Protein AF-A0A7W1M6X6-F1 (afdb_monomer_lite)

Foldseek 3Di:
DPPPFWKKWKWKAQQVVQAIDIDIDRDPVVNVVVQVVVCVVCPPDPRIDIDMDIDPDVVVCCVVVVSNVDSDDDDPPPVVVVVVVPD

Radius of gyration: 13.81 Å; chains: 1; bounding box: 33×28×33 Å

Structure (mmCIF, N/CA/C/O backbone):
data_AF-A0A7W1M6X6-F1
#
_entry.id   AF-A0A7W1M6X6-F1
#
loop_
_atom_site.group_PDB
_atom_site.id
_atom_site.type_symbol
_atom_site.label_atom_id
_atom_site.label_alt_id
_atom_site.label_comp_id
_atom_site.label_asym_id
_atom_site.label_entity_id
_atom_site.label_seq_id
_atom_site.pdbx_PDB_ins_code
_atom_site.Cartn_x
_atom_site.Cartn_y
_atom_site.Cartn_z
_atom_site.occupancy
_atom_site.B_iso_or_equiv
_atom_site.auth_seq_id
_atom_site.auth_comp_id
_atom_site.auth_asym_id
_atom_site.auth_atom_id
_atom_site.pdbx_PDB_model_num
ATOM 1 N N . MET A 1 1 ? 7.474 10.447 -20.546 1.00 50.75 1 MET A N 1
ATOM 2 C CA . MET A 1 1 ? 7.638 9.916 -19.179 1.00 50.75 1 MET A CA 1
ATOM 3 C C . MET A 1 1 ? 8.795 8.948 -19.239 1.00 50.75 1 MET A C 1
ATOM 5 O O . MET A 1 1 ? 8.783 8.117 -20.138 1.00 50.75 1 MET A O 1
ATOM 9 N N . ASN A 1 2 ? 9.808 9.117 -18.391 1.00 46.50 2 ASN A N 1
ATOM 10 C CA . ASN A 1 2 ? 10.803 8.064 -18.227 1.00 46.50 2 ASN A CA 1
ATOM 11 C C . ASN A 1 2 ? 10.116 6.976 -17.394 1.00 46.50 2 ASN A C 1
ATOM 13 O O . ASN A 1 2 ? 9.601 7.290 -16.325 1.00 46.50 2 ASN A O 1
ATOM 17 N N . VAL A 1 3 ? 9.960 5.776 -17.951 1.00 54.12 3 VAL A N 1
ATOM 18 C CA . VAL A 1 3 ? 9.231 4.661 -17.310 1.00 54.12 3 VAL A CA 1
ATOM 19 C C . VAL A 1 3 ? 10.095 3.996 -16.221 1.00 54.12 3 VAL A C 1
ATOM 21 O O . VAL A 1 3 ? 9.592 3.234 -15.402 1.00 54.12 3 VAL A O 1
ATOM 24 N N . ASP A 1 4 ? 11.374 4.363 -16.166 1.00 56.81 4 ASP A N 1
ATOM 25 C CA . ASP A 1 4 ? 12.335 3.991 -15.133 1.00 56.81 4 ASP A CA 1
ATOM 26 C C . ASP A 1 4 ? 12.203 4.996 -13.964 1.00 56.81 4 ASP A C 1
ATOM 28 O O . ASP A 1 4 ? 12.544 6.166 -14.130 1.00 56.81 4 ASP A O 1
ATOM 32 N N . GLU A 1 5 ? 11.666 4.717 -12.776 1.00 74.31 5 GLU A N 1
ATOM 33 C CA . GLU A 1 5 ? 11.296 3.478 -12.089 1.00 74.31 5 GLU A CA 1
ATOM 34 C C . GLU A 1 5 ? 9.908 3.692 -11.454 1.00 74.31 5 GLU A C 1
ATOM 36 O O . GLU A 1 5 ? 9.783 4.374 -10.431 1.00 74.31 5 GLU A O 1
ATOM 41 N N . ILE A 1 6 ? 8.837 3.156 -12.043 1.00 86.25 6 ILE A N 1
ATOM 42 C CA . ILE A 1 6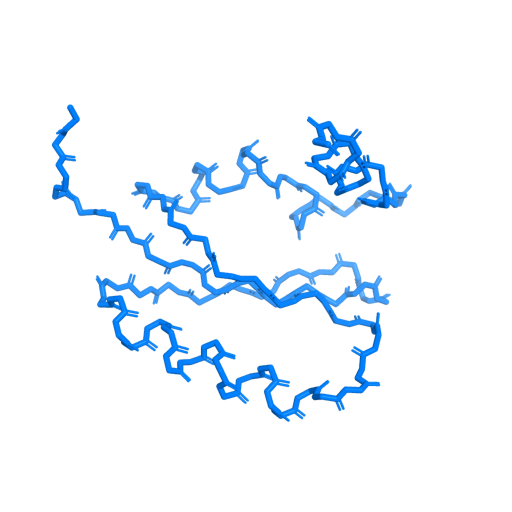 ? 7.565 3.084 -11.309 1.00 86.25 6 ILE A CA 1
ATOM 43 C C . ILE A 1 6 ? 7.791 2.186 -10.094 1.00 86.25 6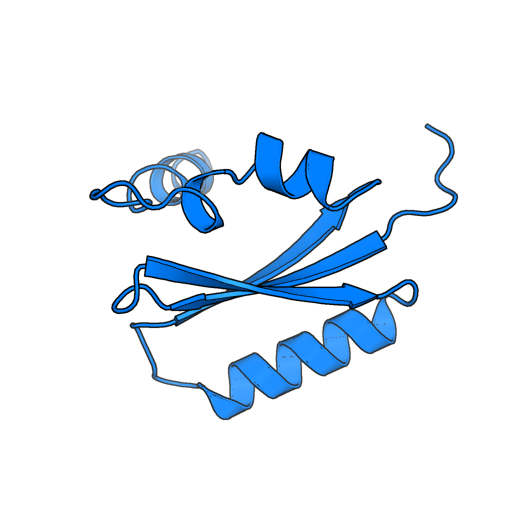 ILE A C 1
ATOM 45 O O . ILE A 1 6 ? 8.178 1.031 -10.238 1.00 86.25 6 ILE A O 1
ATOM 49 N N . ARG A 1 7 ? 7.526 2.719 -8.903 1.00 93.75 7 ARG A N 1
ATOM 50 C CA . ARG A 1 7 ? 7.535 1.960 -7.656 1.00 93.75 7 ARG A CA 1
ATOM 51 C C . ARG A 1 7 ? 6.123 1.540 -7.300 1.00 93.75 7 ARG A C 1
ATOM 53 O O . ARG A 1 7 ? 5.148 2.223 -7.626 1.00 93.75 7 ARG A O 1
ATOM 60 N N . HIS A 1 8 ? 6.020 0.424 -6.599 1.00 95.25 8 HIS A N 1
ATOM 61 C CA . HIS A 1 8 ? 4.755 -0.157 -6.188 1.00 95.25 8 HIS A CA 1
ATOM 62 C C . HIS A 1 8 ? 4.583 -0.023 -4.679 1.00 95.25 8 HIS A C 1
ATOM 64 O O . HIS A 1 8 ? 5.468 -0.369 -3.901 1.00 95.25 8 HIS A O 1
ATOM 70 N N . PHE A 1 9 ? 3.429 0.472 -4.257 1.00 96.12 9 PHE A N 1
ATOM 71 C CA . PHE A 1 9 ? 3.105 0.745 -2.866 1.00 96.12 9 PHE A CA 1
ATOM 72 C C . PHE A 1 9 ? 1.872 -0.064 -2.479 1.00 96.12 9 PHE A C 1
ATOM 74 O O . PHE A 1 9 ? 0.764 0.227 -2.926 1.00 96.12 9 PHE A O 1
ATOM 81 N N . LEU A 1 10 ? 2.063 -1.079 -1.639 1.00 97.06 10 LEU A N 1
ATOM 82 C CA . LEU A 1 10 ? 0.970 -1.792 -0.988 1.00 97.06 10 LEU A CA 1
ATOM 83 C C . LEU A 1 10 ? 0.533 -0.987 0.232 1.00 97.06 10 LEU A C 1
ATOM 85 O O . LEU A 1 10 ? 1.293 -0.861 1.198 1.00 97.06 10 LEU A O 1
ATOM 89 N N . VAL A 1 11 ? -0.680 -0.451 0.182 1.00 95.19 11 VAL A N 1
ATOM 90 C CA . VAL A 1 11 ? -1.307 0.297 1.270 1.00 95.19 11 VAL A CA 1
ATOM 91 C C . VAL A 1 11 ? -2.311 -0.614 1.964 1.00 95.19 11 VAL A C 1
ATOM 93 O O . VAL A 1 11 ? -3.167 -1.210 1.319 1.00 95.19 11 VAL A O 1
ATOM 96 N N . ILE A 1 12 ? -2.184 -0.723 3.284 1.00 95.31 12 ILE A N 1
ATOM 97 C CA . ILE A 1 12 ? -3.134 -1.410 4.158 1.00 95.31 12 ILE A CA 1
ATOM 98 C C . ILE A 1 12 ? -3.676 -0.352 5.109 1.00 95.31 12 ILE A C 1
ATOM 100 O O . ILE A 1 12 ? -2.961 0.084 6.017 1.00 95.31 12 ILE A O 1
ATOM 104 N N . TYR A 1 13 ? -4.903 0.088 4.874 1.00 93.38 13 TYR A N 1
ATOM 105 C CA . TYR A 1 13 ? -5.579 1.093 5.679 1.00 93.38 13 TYR A CA 1
ATOM 106 C C . TYR A 1 13 ? -6.566 0.429 6.634 1.00 93.38 13 TYR A 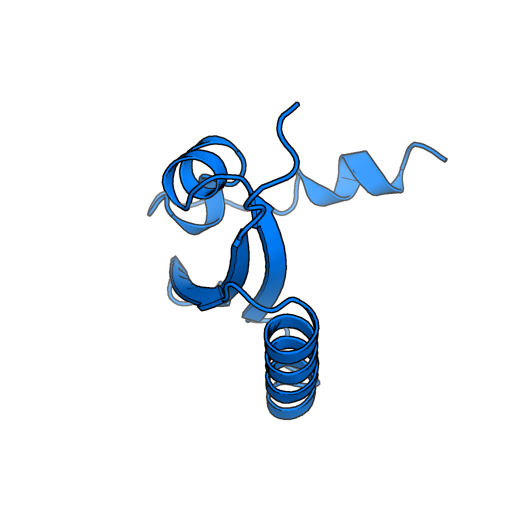C 1
ATOM 108 O O . TYR A 1 13 ? -7.461 -0.295 6.211 1.00 93.38 13 TYR A O 1
ATOM 116 N N . ASP A 1 14 ? -6.392 0.670 7.929 1.00 91.62 14 ASP A N 1
ATOM 117 C CA . ASP A 1 14 ? -7.325 0.228 8.959 1.00 91.62 14 ASP A CA 1
ATOM 118 C C . ASP A 1 14 ? -8.344 1.341 9.206 1.00 91.62 14 ASP A C 1
ATOM 120 O O . ASP A 1 14 ? -8.015 2.397 9.755 1.00 91.62 14 ASP A O 1
ATOM 124 N N . VAL A 1 15 ? -9.586 1.101 8.784 1.00 88.06 15 VAL A N 1
ATOM 125 C CA . VAL A 1 15 ? -10.675 2.084 8.849 1.00 88.06 15 VAL A CA 1
ATOM 126 C C . VAL A 1 15 ? -11.018 2.419 10.300 1.00 88.06 15 VAL A C 1
ATOM 128 O O . VAL A 1 15 ? -11.347 3.562 10.616 1.00 88.06 15 VAL A O 1
ATOM 131 N N . ARG A 1 16 ? -10.911 1.441 11.207 1.00 88.69 16 ARG A N 1
ATOM 132 C CA . ARG A 1 16 ? -11.228 1.627 12.629 1.00 88.69 16 ARG A CA 1
ATOM 133 C C . ARG A 1 16 ? -10.144 2.414 13.348 1.00 88.69 16 ARG A C 1
ATOM 135 O O . ARG A 1 16 ? -10.456 3.239 14.202 1.00 88.69 16 ARG A O 1
ATOM 142 N N . ALA A 1 17 ? -8.882 2.149 13.024 1.00 88.75 17 ALA A N 1
ATOM 143 C CA . ALA A 1 17 ? -7.740 2.838 13.612 1.00 88.75 17 ALA A CA 1
ATOM 144 C C . ALA A 1 17 ? -7.417 4.169 12.913 1.00 88.75 17 ALA A C 1
ATOM 146 O O . ALA A 1 17 ? -6.646 4.964 13.456 1.00 88.75 17 ALA A O 1
ATOM 147 N N . GLY A 1 18 ? -7.971 4.406 11.720 1.00 87.12 18 GLY A N 1
ATOM 148 C CA . GLY A 1 18 ? -7.744 5.611 10.926 1.00 87.12 18 GLY A CA 1
ATOM 149 C C . GLY A 1 18 ? -6.284 5.782 10.504 1.00 87.12 18 GLY A C 1
ATOM 150 O O . GLY A 1 18 ? -5.783 6.907 10.480 1.00 87.12 18 GLY A O 1
ATOM 151 N N . ASN A 1 19 ? -5.570 4.685 10.231 1.00 87.94 19 ASN A N 1
ATOM 152 C CA . ASN A 1 19 ? -4.158 4.729 9.853 1.00 87.94 19 ASN A CA 1
ATOM 153 C C . ASN A 1 19 ? -3.818 3.776 8.703 1.00 87.94 19 ASN A C 1
ATOM 155 O O . ASN A 1 19 ? -4.442 2.732 8.528 1.00 87.94 19 ASN A O 1
ATOM 159 N N . ALA A 1 20 ? -2.799 4.148 7.927 1.00 90.25 20 ALA A N 1
ATOM 160 C CA . ALA A 1 20 ? -2.253 3.328 6.856 1.00 90.25 20 ALA A CA 1
ATOM 161 C C . ALA A 1 20 ? -0.869 2.788 7.209 1.00 90.25 20 ALA A C 1
ATOM 163 O O . ALA A 1 20 ? 0.004 3.509 7.704 1.00 90.25 20 ALA A O 1
ATOM 164 N N . LYS A 1 21 ? -0.638 1.528 6.849 1.00 94.19 21 LYS A N 1
ATOM 165 C CA . LYS A 1 21 ? 0.696 0.947 6.694 1.00 94.19 21 LYS A CA 1
ATOM 166 C C . LYS A 1 21 ? 1.015 0.867 5.210 1.00 94.19 21 LYS A C 1
ATOM 168 O O . LYS A 1 21 ? 0.167 0.459 4.424 1.00 94.19 21 LYS A O 1
ATOM 173 N N . VAL A 1 22 ? 2.241 1.223 4.840 1.00 95.19 22 VAL A N 1
ATOM 174 C CA . VAL A 1 22 ? 2.692 1.181 3.445 1.00 95.19 22 VAL A CA 1
ATOM 175 C C . VAL A 1 22 ? 3.938 0.325 3.327 1.00 95.19 22 VAL A C 1
ATOM 177 O O . VAL A 1 22 ? 4.846 0.424 4.153 1.00 95.19 22 VAL A O 1
ATOM 180 N N . ARG A 1 23 ? 3.973 -0.513 2.292 1.00 96.94 23 ARG A N 1
ATOM 181 C CA . ARG A 1 23 ? 5.148 -1.283 1.882 1.00 96.94 23 ARG A CA 1
ATOM 182 C C . ARG A 1 23 ? 5.485 -0.938 0.441 1.00 96.94 23 ARG A C 1
ATOM 184 O O . ARG A 1 23 ? 4.601 -0.952 -0.407 1.00 96.94 23 ARG A O 1
ATOM 191 N N . GLU A 1 24 ? 6.747 -0.632 0.195 1.00 96.38 24 GLU A N 1
ATOM 192 C CA . GLU A 1 24 ? 7.269 -0.248 -1.113 1.00 96.38 24 GLU A CA 1
ATOM 193 C C . GLU A 1 24 ? 7.991 -1.427 -1.771 1.00 96.38 24 GLU A C 1
ATOM 195 O O . GLU A 1 24 ? 8.650 -2.215 -1.088 1.00 96.38 24 GLU A O 1
ATOM 200 N N . PHE A 1 25 ? 7.854 -1.537 -3.088 1.00 95.56 25 PHE A N 1
ATOM 201 C CA . PHE A 1 25 ? 8.469 -2.560 -3.920 1.00 95.56 25 PHE A CA 1
ATOM 202 C C . PHE A 1 25 ? 8.962 -1.932 -5.224 1.00 95.56 25 PHE A C 1
ATOM 204 O O . PHE A 1 25 ? 8.256 -1.137 -5.844 1.00 95.56 25 PHE A O 1
ATOM 211 N N . GLU A 1 26 ? 10.158 -2.325 -5.649 1.00 93.38 26 GLU A N 1
ATOM 212 C CA . GLU A 1 26 ? 10.681 -2.018 -6.988 1.00 93.38 26 GLU A CA 1
ATOM 213 C C . GLU A 1 26 ? 10.192 -3.043 -8.023 1.00 93.38 26 GLU A C 1
ATOM 215 O O . GLU A 1 26 ? 9.977 -2.707 -9.180 1.00 93.38 26 GLU A O 1
ATOM 220 N N . ASP A 1 27 ? 9.977 -4.290 -7.594 1.00 94.25 27 ASP A N 1
ATOM 221 C CA . ASP A 1 27 ? 9.531 -5.392 -8.444 1.00 94.25 27 ASP A CA 1
ATOM 222 C C . ASP A 1 27 ? 8.004 -5.550 -8.401 1.00 94.25 27 ASP A C 1
ATOM 224 O O . ASP A 1 27 ? 7.405 -5.676 -7.327 1.00 94.25 27 ASP A O 1
ATOM 228 N N . TYR A 1 28 ? 7.375 -5.544 -9.578 1.00 92.12 28 TYR A N 1
ATOM 229 C CA . TYR A 1 28 ? 5.921 -5.638 -9.712 1.00 92.12 28 TYR A CA 1
ATOM 230 C C . TYR A 1 28 ? 5.375 -6.986 -9.233 1.00 92.12 28 TYR A C 1
ATOM 232 O O . TYR A 1 28 ? 4.396 -7.019 -8.485 1.00 92.12 28 TYR A O 1
ATOM 240 N N . ASP A 1 29 ? 6.023 -8.091 -9.605 1.00 95.25 29 ASP A N 1
ATOM 241 C CA . ASP A 1 29 ? 5.553 -9.439 -9.276 1.00 95.25 29 ASP A CA 1
ATOM 242 C C . ASP A 1 29 ? 5.599 -9.683 -7.760 1.00 95.25 29 ASP A C 1
ATOM 244 O O . ASP A 1 29 ? 4.660 -10.228 -7.174 1.00 95.25 29 ASP A O 1
ATOM 248 N N . ALA A 1 30 ? 6.646 -9.201 -7.087 1.00 97.19 30 ALA A N 1
ATOM 249 C CA . ALA A 1 30 ? 6.751 -9.214 -5.633 1.00 97.19 30 ALA A CA 1
ATOM 250 C C . ALA A 1 30 ? 5.644 -8.386 -4.965 1.00 97.19 30 ALA A C 1
ATOM 252 O O . ALA A 1 30 ? 5.122 -8.782 -3.916 1.00 97.19 30 ALA A O 1
ATOM 253 N N . ALA A 1 31 ? 5.274 -7.252 -5.562 1.00 96.62 31 ALA A N 1
ATOM 254 C CA . ALA A 1 31 ? 4.215 -6.391 -5.055 1.00 96.62 31 ALA A CA 1
ATOM 255 C C . ALA A 1 31 ? 2.834 -7.058 -5.179 1.00 96.62 31 ALA A C 1
ATOM 257 O O . ALA A 1 31 ? 2.067 -7.065 -4.212 1.00 96.62 31 ALA A O 1
ATOM 258 N N . VAL A 1 32 ? 2.548 -7.686 -6.326 1.00 96.88 32 VAL A N 1
ATOM 259 C CA . VAL A 1 32 ? 1.317 -8.458 -6.566 1.00 96.88 32 VAL A CA 1
ATOM 260 C C . VAL A 1 32 ? 1.235 -9.660 -5.628 1.00 96.88 32 VAL A C 1
ATOM 262 O O . VAL A 1 32 ? 0.233 -9.828 -4.938 1.00 96.88 32 VAL A O 1
ATOM 265 N N . ALA A 1 33 ? 2.307 -10.445 -5.499 1.00 98.06 33 ALA A N 1
ATOM 266 C CA . ALA A 1 33 ? 2.327 -11.593 -4.594 1.00 98.06 33 ALA A CA 1
ATOM 267 C C . ALA A 1 33 ? 2.102 -11.181 -3.126 1.00 98.06 33 ALA A C 1
ATOM 269 O O . ALA A 1 33 ? 1.440 -11.884 -2.358 1.00 98.06 33 ALA A O 1
ATOM 270 N N . ALA A 1 34 ? 2.643 -10.028 -2.715 1.00 98.06 34 ALA A N 1
ATOM 271 C CA . ALA A 1 34 ? 2.393 -9.478 -1.389 1.00 98.06 34 ALA A CA 1
ATOM 272 C C . ALA A 1 34 ? 0.939 -9.017 -1.217 1.00 98.06 34 ALA A C 1
ATOM 274 O O . ALA A 1 34 ? 0.369 -9.251 -0.151 1.00 98.06 34 ALA A O 1
ATOM 275 N N . TYR A 1 35 ? 0.353 -8.387 -2.237 1.00 97.38 35 TYR A N 1
ATOM 276 C CA . TYR A 1 35 ? -1.050 -7.977 -2.247 1.00 97.38 35 TYR A CA 1
ATOM 277 C C . TYR A 1 35 ? -1.987 -9.184 -2.101 1.00 97.38 35 TYR A C 1
ATOM 279 O O . TYR A 1 35 ? -2.733 -9.246 -1.127 1.00 97.38 35 TYR A O 1
ATOM 287 N N . GLU A 1 36 ? -1.867 -10.186 -2.978 1.00 97.19 36 GLU A N 1
ATOM 288 C CA . GLU A 1 36 ? -2.709 -11.394 -2.968 1.00 97.19 36 GLU A CA 1
ATOM 289 C C . GLU A 1 36 ? -2.631 -12.137 -1.631 1.00 97.19 36 GLU A C 1
ATOM 291 O O . GLU A 1 36 ? -3.632 -12.619 -1.095 1.00 97.19 36 GLU A O 1
ATOM 296 N N . LYS A 1 37 ? -1.426 -12.221 -1.055 1.00 98.00 37 LYS A N 1
ATOM 297 C CA . LYS A 1 37 ? -1.224 -12.839 0.255 1.00 98.00 37 LYS A CA 1
ATOM 298 C C . LYS A 1 37 ? -1.997 -12.100 1.348 1.00 98.00 37 LYS A C 1
ATOM 300 O O . LYS A 1 37 ? -2.670 -12.749 2.144 1.00 98.00 37 LYS A O 1
ATOM 305 N N . ILE A 1 38 ? -1.884 -10.774 1.402 1.00 96.88 38 ILE A N 1
ATOM 306 C CA . ILE A 1 38 ? -2.516 -9.954 2.444 1.00 96.88 38 ILE A CA 1
ATOM 307 C C . ILE A 1 38 ? -4.037 -9.933 2.279 1.00 96.88 38 ILE A C 1
ATOM 309 O O . ILE A 1 38 ? -4.752 -10.085 3.267 1.00 96.88 38 ILE A O 1
ATOM 313 N N . GLU A 1 39 ? -4.531 -9.816 1.047 1.00 94.06 39 GLU A N 1
ATOM 314 C CA . GLU A 1 39 ? -5.961 -9.908 0.747 1.00 94.06 39 GLU A CA 1
ATOM 315 C C . GLU A 1 39 ? -6.527 -11.255 1.218 1.00 94.06 39 GLU A C 1
ATOM 317 O O . GLU A 1 39 ? -7.520 -11.306 1.943 1.00 94.06 39 GLU A O 1
ATOM 322 N N . LYS A 1 40 ? -5.839 -12.360 0.905 1.00 96.88 40 LYS A N 1
ATOM 323 C CA . LYS A 1 40 ? -6.243 -13.700 1.340 1.00 96.88 40 LYS A CA 1
ATOM 324 C C . LYS A 1 40 ? -6.201 -13.877 2.860 1.00 96.88 40 LYS A C 1
ATOM 326 O O . LYS A 1 40 ? -7.091 -14.518 3.417 1.00 96.88 40 LYS A O 1
ATOM 331 N N . GLU A 1 41 ? -5.183 -13.344 3.536 1.00 96.81 41 GLU A N 1
ATOM 332 C CA . GLU A 1 41 ? -5.055 -13.392 5.003 1.00 96.81 41 GLU A CA 1
ATOM 333 C C . GLU A 1 41 ? -6.159 -12.603 5.723 1.00 96.81 41 GLU A C 1
ATOM 335 O O . GLU A 1 41 ? -6.502 -12.917 6.866 1.00 96.81 41 GLU A O 1
ATOM 340 N N . HIS A 1 42 ? -6.729 -11.596 5.062 1.00 94.50 42 HIS A N 1
ATOM 341 C CA . HIS A 1 42 ? -7.766 -10.727 5.612 1.00 94.50 42 HIS A CA 1
ATOM 342 C C . HIS A 1 42 ? -9.127 -10.880 4.930 1.00 94.50 42 HIS A C 1
ATOM 344 O O . HIS A 1 42 ? -10.011 -10.048 5.132 1.00 94.50 42 HIS A O 1
ATOM 350 N N . LEU A 1 43 ? -9.331 -11.968 4.186 1.00 92.12 43 LEU A N 1
ATOM 351 C CA . LEU A 1 43 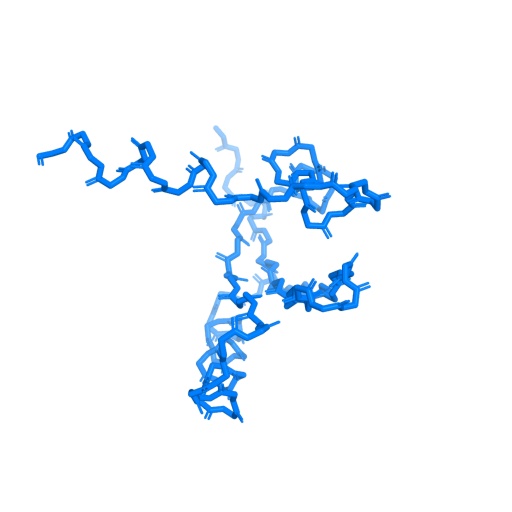? -10.589 -12.241 3.506 1.00 92.12 43 LEU A CA 1
ATOM 352 C C . LEU A 1 43 ? -11.766 -12.213 4.496 1.00 92.12 43 LEU A C 1
ATOM 354 O O . LEU A 1 43 ? -11.759 -12.901 5.518 1.00 92.12 43 LEU A O 1
ATOM 358 N N . GLY A 1 44 ? -12.791 -11.426 4.170 1.00 91.38 44 GLY A N 1
ATOM 359 C CA . GLY A 1 44 ? -13.986 -11.263 5.001 1.00 91.38 44 GLY A CA 1
ATOM 360 C C . GLY A 1 44 ? -13.874 -10.191 6.088 1.00 91.38 44 GLY A C 1
ATOM 361 O O . GLY A 1 44 ? -14.834 -10.008 6.834 1.00 91.38 44 GLY A O 1
ATOM 362 N N . ARG A 1 45 ? -12.747 -9.473 6.180 1.00 90.81 45 ARG A N 1
ATOM 363 C CA . ARG A 1 45 ? -12.657 -8.230 6.953 1.00 90.81 45 ARG A CA 1
ATOM 364 C C . ARG A 1 45 ? -13.120 -7.051 6.105 1.00 90.81 45 ARG A C 1
ATOM 366 O O . ARG A 1 45 ? -12.579 -6.811 5.035 1.00 90.81 45 ARG A O 1
ATOM 373 N N . ASP A 1 46 ? -14.099 -6.318 6.612 1.00 89.50 46 ASP A N 1
ATOM 374 C CA . ASP A 1 46 ? -14.660 -5.095 6.027 1.00 89.50 46 ASP A CA 1
ATOM 375 C C . ASP A 1 46 ? -14.030 -3.816 6.606 1.00 89.50 46 ASP A C 1
ATOM 377 O O . ASP A 1 46 ? -14.293 -2.713 6.139 1.00 89.50 46 ASP A O 1
ATOM 381 N N . ASP A 1 47 ? -13.189 -3.958 7.632 1.00 91.00 47 ASP A N 1
ATOM 382 C CA . ASP A 1 47 ? -12.528 -2.860 8.333 1.00 91.00 47 ASP A CA 1
ATOM 383 C C . ASP A 1 47 ? -11.106 -2.561 7.831 1.00 91.00 47 ASP A C 1
ATOM 385 O O . ASP A 1 47 ? -10.426 -1.703 8.401 1.00 91.00 47 ASP A O 1
ATOM 389 N N . LEU A 1 48 ? -10.663 -3.249 6.774 1.00 92.75 48 LEU A N 1
ATOM 390 C CA . LEU A 1 48 ? -9.385 -3.022 6.106 1.00 92.75 48 LEU A CA 1
ATOM 391 C C . LEU A 1 48 ? -9.600 -2.695 4.629 1.00 92.75 48 LEU A C 1
ATOM 393 O O . LEU A 1 48 ? -10.282 -3.434 3.925 1.00 92.75 48 LEU A O 1
ATOM 397 N N . ASP A 1 49 ? -8.939 -1.643 4.158 1.00 92.69 49 ASP A N 1
ATOM 398 C CA . ASP A 1 49 ? -8.794 -1.348 2.735 1.00 92.69 49 ASP A CA 1
ATOM 399 C C . ASP A 1 49 ? -7.365 -1.698 2.300 1.00 92.69 49 ASP A C 1
ATOM 401 O O . ASP A 1 49 ? -6.382 -1.209 2.870 1.00 92.69 49 ASP A O 1
ATOM 405 N N . ILE A 1 50 ? -7.243 -2.620 1.347 1.00 94.56 50 ILE A N 1
ATOM 406 C CA . ILE A 1 50 ? -5.968 -3.165 0.876 1.00 94.56 50 ILE A CA 1
ATOM 407 C C . ILE A 1 50 ? -5.866 -2.830 -0.606 1.00 94.56 50 ILE A C 1
ATOM 409 O O . ILE A 1 50 ? -6.622 -3.361 -1.417 1.00 94.56 50 ILE A O 1
ATOM 413 N N . VAL A 1 51 ? -4.911 -1.974 -0.969 1.00 93.94 51 VAL A N 1
ATOM 414 C CA . VAL A 1 51 ? -4.729 -1.511 -2.353 1.00 93.94 51 VAL A CA 1
ATOM 415 C C . VAL A 1 51 ? -3.266 -1.524 -2.769 1.00 93.94 51 VAL A C 1
ATOM 417 O O . VAL A 1 51 ? -2.366 -1.272 -1.965 1.00 93.94 51 VAL A O 1
ATOM 420 N N . LEU A 1 52 ? -3.029 -1.785 -4.054 1.00 95.12 52 LEU A N 1
ATOM 421 C CA . LEU A 1 52 ? -1.712 -1.721 -4.677 1.00 95.12 52 LEU A CA 1
ATOM 422 C C . LEU A 1 52 ? -1.658 -0.540 -5.650 1.00 95.12 52 LEU A C 1
ATOM 424 O O . LEU A 1 52 ? -2.433 -0.481 -6.601 1.00 95.12 52 LEU A O 1
ATOM 428 N N . LEU A 1 53 ? -0.740 0.398 -5.416 1.00 93.75 53 LEU A N 1
ATOM 429 C CA . LEU A 1 53 ? -0.627 1.638 -6.187 1.00 93.75 53 LEU A CA 1
ATOM 430 C C . LEU A 1 53 ? 0.739 1.735 -6.869 1.00 93.75 53 LEU A C 1
ATOM 432 O O . LEU A 1 53 ? 1.756 1.408 -6.265 1.00 93.75 53 LEU A O 1
ATOM 436 N N . GLY A 1 54 ? 0.774 2.216 -8.111 1.00 92.19 54 GLY A N 1
ATOM 437 C CA . GLY A 1 54 ? 2.012 2.545 -8.824 1.00 92.19 54 GLY A CA 1
ATOM 438 C C . GLY A 1 54 ? 2.249 4.054 -8.850 1.00 92.19 54 GLY A C 1
ATOM 439 O O . GLY A 1 54 ? 1.343 4.804 -9.213 1.00 92.19 54 GLY A O 1
ATOM 440 N N . ALA A 1 55 ? 3.448 4.510 -8.484 1.00 91.75 55 ALA A N 1
ATOM 441 C CA . ALA A 1 55 ? 3.841 5.917 -8.584 1.00 91.75 55 ALA A CA 1
ATOM 442 C C . ALA A 1 55 ? 5.362 6.087 -8.671 1.00 91.75 55 ALA A C 1
ATOM 444 O O . ALA A 1 55 ? 6.121 5.165 -8.396 1.00 91.75 55 ALA A O 1
ATOM 445 N N . ASP A 1 56 ? 5.804 7.300 -9.003 1.00 89.88 56 ASP A N 1
ATOM 446 C CA . ASP A 1 56 ? 7.223 7.675 -8.953 1.00 89.88 56 ASP A CA 1
ATOM 447 C C . ASP A 1 56 ? 7.781 7.749 -7.516 1.00 89.88 56 ASP A C 1
ATOM 449 O O . ASP A 1 56 ? 8.989 7.671 -7.307 1.00 89.88 56 ASP A O 1
ATOM 453 N N . SER A 1 57 ? 6.915 7.931 -6.514 1.00 91.56 57 SER A N 1
ATOM 454 C CA . SER A 1 57 ? 7.309 8.161 -5.127 1.00 91.56 57 SER A CA 1
ATOM 455 C C . SER A 1 57 ? 6.136 8.020 -4.156 1.00 91.56 57 SER A C 1
ATOM 457 O O . SER A 1 57 ? 4.967 8.222 -4.504 1.00 91.56 57 SER A O 1
ATOM 459 N N . LEU A 1 58 ? 6.459 7.765 -2.884 1.00 89.88 58 LEU A N 1
ATOM 460 C CA . LEU A 1 58 ? 5.471 7.772 -1.804 1.00 89.88 58 LEU A CA 1
ATOM 461 C C . LEU A 1 58 ? 4.834 9.158 -1.604 1.00 89.88 58 LEU A C 1
ATOM 463 O O . LEU A 1 58 ? 3.677 9.244 -1.199 1.00 89.88 58 LEU A O 1
ATOM 467 N N . ASP A 1 59 ? 5.561 10.244 -1.882 1.00 91.12 59 ASP A N 1
ATOM 468 C CA . ASP A 1 59 ? 5.016 11.605 -1.790 1.00 91.12 59 ASP A CA 1
ATOM 469 C C . ASP A 1 59 ? 3.880 11.819 -2.800 1.00 91.12 59 ASP A C 1
ATOM 471 O O . ASP A 1 59 ? 2.802 12.296 -2.439 1.00 91.12 59 ASP A O 1
ATOM 475 N N . THR A 1 60 ? 4.060 11.339 -4.036 1.00 91.00 60 THR A N 1
ATOM 476 C CA . THR A 1 60 ? 3.003 11.340 -5.054 1.00 91.00 60 THR A CA 1
ATOM 477 C C . THR A 1 60 ? 1.772 10.561 -4.594 1.00 91.00 60 THR A C 1
ATOM 479 O O . THR A 1 60 ? 0.654 11.060 -4.757 1.00 91.00 60 THR A O 1
ATOM 482 N N . ILE A 1 61 ? 1.945 9.395 -3.957 1.00 91.00 61 ILE A N 1
ATOM 483 C CA . ILE A 1 61 ? 0.830 8.636 -3.365 1.00 91.00 61 ILE A CA 1
ATOM 484 C C . ILE A 1 61 ? 0.144 9.439 -2.257 1.00 91.00 61 ILE A C 1
ATOM 486 O O . ILE A 1 61 ? -1.073 9.591 -2.285 1.00 91.00 61 ILE A O 1
ATOM 490 N N . LYS A 1 62 ? 0.897 10.029 -1.323 1.00 88.19 62 LYS A N 1
ATOM 491 C CA . LYS A 1 62 ? 0.329 10.848 -0.239 1.00 88.19 62 LYS A CA 1
ATOM 492 C C . LYS A 1 62 ? -0.428 12.071 -0.747 1.00 88.19 62 LYS A C 1
ATOM 494 O O . LYS A 1 62 ? -1.408 12.469 -0.130 1.00 88.19 62 LYS A O 1
ATOM 499 N N . ARG A 1 63 ? 0.000 12.671 -1.858 1.00 88.50 63 ARG A N 1
ATOM 500 C CA . ARG A 1 63 ? -0.677 13.826 -2.460 1.00 88.50 63 ARG A CA 1
ATOM 501 C C . ARG A 1 63 ? -1.955 13.437 -3.204 1.00 88.50 63 ARG A C 1
ATOM 503 O O . ARG A 1 63 ? -2.925 14.184 -3.159 1.00 88.50 63 ARG A O 1
ATOM 510 N N . THR A 1 64 ? -1.946 12.304 -3.903 1.00 87.00 64 THR A N 1
ATOM 511 C CA . THR A 1 64 ? -3.067 11.851 -4.753 1.00 87.00 64 THR A CA 1
ATOM 512 C C . THR A 1 64 ? -4.102 11.011 -4.000 1.00 87.00 64 THR A C 1
ATOM 514 O O . THR A 1 64 ? -5.271 11.033 -4.361 1.00 87.00 64 THR A O 1
ATOM 517 N N . HIS A 1 65 ? -3.691 10.331 -2.928 1.00 85.31 65 HIS A N 1
ATOM 518 C CA . HIS A 1 65 ? -4.503 9.446 -2.087 1.00 85.31 65 HIS A CA 1
ATOM 519 C C . HIS A 1 65 ? -4.380 9.848 -0.606 1.00 85.31 65 HIS A C 1
ATOM 521 O O . HIS A 1 65 ? -4.168 9.020 0.279 1.00 85.31 65 HIS A O 1
ATOM 527 N N . SER A 1 66 ? -4.453 11.152 -0.331 1.00 85.31 66 SER A N 1
ATOM 528 C CA . SER A 1 66 ? -4.173 11.750 0.984 1.00 85.31 66 SER A CA 1
ATOM 529 C C . SER A 1 66 ? -5.064 11.248 2.120 1.00 85.31 66 SER A C 1
ATOM 531 O O . SER A 1 66 ? -4.652 11.300 3.278 1.00 85.31 66 SER A O 1
ATOM 533 N N . SER A 1 67 ? -6.252 10.732 1.822 1.00 80.62 67 SER A N 1
ATOM 534 C CA . SER A 1 67 ? -7.192 10.162 2.794 1.00 80.62 67 SER A CA 1
ATOM 535 C C . SER A 1 67 ? -6.634 9.017 3.627 1.00 80.62 67 SER A C 1
ATOM 537 O O . SER A 1 67 ? -6.926 8.940 4.815 1.00 80.62 67 SER A O 1
ATOM 539 N N . TYR A 1 68 ? -5.792 8.166 3.037 1.00 80.94 68 TYR A N 1
ATOM 540 C CA . TYR A 1 68 ? -5.147 7.071 3.753 1.00 80.94 68 TYR A CA 1
ATOM 541 C C . TYR A 1 68 ? -4.141 7.593 4.785 1.00 80.94 68 TYR A C 1
ATOM 543 O O . TYR A 1 68 ? -3.764 6.885 5.716 1.00 80.94 68 TYR A O 1
ATOM 551 N N . PHE A 1 69 ? -3.703 8.845 4.629 1.00 79.19 69 PHE A N 1
ATOM 552 C CA . PHE A 1 69 ? -2.618 9.456 5.391 1.00 79.19 69 PHE A CA 1
ATOM 553 C C . PHE A 1 69 ? -3.060 10.640 6.250 1.00 79.19 69 PHE A C 1
ATOM 555 O O . PHE A 1 69 ? -2.254 11.160 7.021 1.00 79.19 69 PHE A O 1
ATOM 562 N N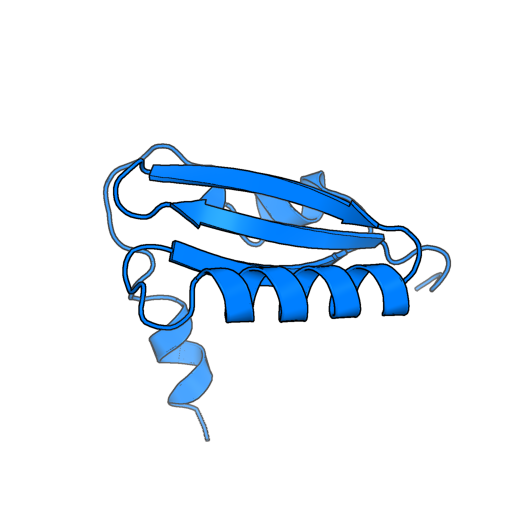 . THR A 1 70 ? -4.313 11.076 6.129 1.00 73.06 70 THR A N 1
ATOM 563 C CA . THR A 1 70 ? -4.838 12.223 6.867 1.00 73.06 70 THR A CA 1
ATOM 564 C C . THR A 1 70 ? -5.678 11.722 8.035 1.00 73.06 70 THR A C 1
ATOM 566 O O . THR A 1 70 ? -6.716 11.096 7.843 1.00 73.06 70 THR A O 1
ATOM 569 N N . THR A 1 71 ? -5.250 12.023 9.261 1.00 56.03 71 THR A N 1
ATOM 570 C CA . THR A 1 71 ? -5.985 11.727 10.502 1.00 56.03 71 THR A CA 1
ATOM 571 C C . THR A 1 71 ? -7.139 12.716 10.704 1.00 56.03 71 THR A C 1
ATOM 573 O O . THR A 1 71 ? -7.180 13.426 11.707 1.00 56.03 71 THR A O 1
ATOM 576 N N . THR A 1 72 ? -8.066 12.812 9.748 1.00 48.62 72 THR A N 1
ATOM 577 C CA . THR A 1 72 ? -9.251 13.660 9.925 1.00 48.62 72 THR A CA 1
ATOM 578 C C . THR A 1 72 ? -10.520 12.899 9.579 1.00 48.62 72 THR A C 1
ATOM 580 O O . THR A 1 72 ? -10.708 12.388 8.479 1.00 48.62 72 THR A O 1
ATOM 583 N N . GLU A 1 73 ? -11.383 12.829 10.584 1.00 50.22 73 GLU A N 1
ATOM 584 C CA . GLU A 1 73 ? -12.664 12.144 10.649 1.00 50.22 73 GLU A CA 1
ATOM 585 C C . GLU A 1 73 ? -13.627 12.566 9.523 1.00 50.22 73 GLU A C 1
ATOM 587 O O . GLU A 1 73 ? -14.356 13.551 9.665 1.00 50.22 73 GLU A O 1
ATOM 592 N N . ARG A 1 74 ? -13.656 11.815 8.415 1.00 47.62 74 ARG A N 1
ATOM 593 C CA . ARG A 1 74 ? -14.877 11.371 7.706 1.00 47.62 74 ARG A CA 1
ATOM 594 C C . ARG A 1 74 ? -14.555 10.813 6.319 1.00 47.62 74 ARG A C 1
ATOM 596 O O . ARG A 1 74 ? -14.258 11.558 5.395 1.00 47.62 74 ARG A O 1
ATOM 603 N N . GLY A 1 75 ? -14.736 9.499 6.204 1.00 46.59 75 GLY A N 1
ATOM 604 C CA . GLY A 1 75 ? -15.486 8.863 5.119 1.00 46.59 75 GLY A CA 1
ATOM 605 C C . GLY A 1 75 ? -14.960 9.067 3.705 1.00 46.59 75 GLY A C 1
ATOM 606 O O . GLY A 1 75 ? -15.462 9.900 2.959 1.00 46.59 75 GLY A O 1
ATOM 607 N N . PHE A 1 76 ? -14.036 8.197 3.307 1.00 51.56 76 PHE A N 1
ATOM 608 C CA . PHE A 1 76 ? -13.582 8.007 1.929 1.00 51.56 76 PHE A CA 1
ATOM 609 C C . PHE A 1 76 ? -14.642 7.342 1.012 1.00 51.56 76 PHE A C 1
ATOM 611 O O . PHE A 1 76 ? -14.391 7.127 -0.171 1.00 51.56 76 PHE A O 1
ATOM 618 N N . GLU A 1 77 ? -15.853 7.080 1.527 1.00 50.28 77 GLU A N 1
ATOM 619 C CA . GLU A 1 7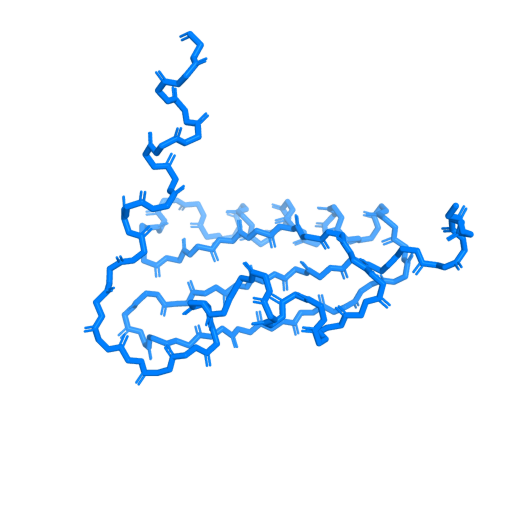7 ? -16.988 6.469 0.811 1.00 50.28 77 GLU A CA 1
ATOM 620 C C . GLU A 1 77 ? -17.476 7.269 -0.415 1.00 50.28 77 GLU A C 1
ATOM 622 O O . GLU A 1 77 ? -18.209 6.727 -1.236 1.00 50.28 77 GLU A O 1
ATOM 627 N N . GLN A 1 78 ? -17.068 8.532 -0.593 1.00 47.59 78 GLN A N 1
ATOM 628 C CA . GLN A 1 78 ? -17.460 9.333 -1.765 1.00 47.59 78 GLN A CA 1
ATOM 629 C C . GLN A 1 78 ? -16.527 9.198 -2.978 1.00 47.59 78 GLN A C 1
ATOM 631 O O . GLN A 1 78 ? -16.963 9.460 -4.091 1.00 47.59 78 GLN A O 1
ATOM 636 N N . LEU A 1 79 ? -15.270 8.769 -2.817 1.00 46.09 79 LEU A N 1
ATOM 637 C CA . LEU A 1 79 ? -14.301 8.824 -3.926 1.00 46.09 79 LEU A CA 1
ATOM 638 C C . LEU A 1 79 ? -14.318 7.592 -4.842 1.00 46.09 79 LEU A C 1
ATOM 640 O O . LEU A 1 79 ? -13.967 7.704 -6.014 1.00 46.09 79 LEU A O 1
ATOM 644 N N . LEU A 1 80 ? -14.776 6.437 -4.350 1.00 50.06 80 LEU A N 1
ATOM 645 C CA . LEU A 1 80 ? -14.913 5.221 -5.166 1.00 50.06 80 LEU A CA 1
ATOM 646 C C . LEU A 1 80 ? -16.299 5.084 -5.820 1.00 50.06 80 LEU A C 1
ATOM 648 O O . LEU A 1 80 ? -16.417 4.439 -6.862 1.00 50.06 80 LEU A O 1
ATOM 652 N N . GLY A 1 81 ? -17.331 5.740 -5.273 1.00 43.09 81 GLY A N 1
ATOM 653 C CA . GLY A 1 81 ? -18.673 5.772 -5.872 1.00 43.09 81 GLY A CA 1
ATOM 654 C C . GLY A 1 81 ? -18.723 6.497 -7.223 1.00 43.09 81 GLY A C 1
ATOM 655 O O . GLY A 1 81 ? -19.446 6.074 -8.129 1.00 43.09 81 GLY A O 1
ATOM 656 N N . ASP A 1 82 ? -17.894 7.529 -7.399 1.00 44.38 82 ASP A N 1
ATOM 657 C CA . ASP A 1 82 ? -17.877 8.345 -8.619 1.00 44.38 82 ASP A CA 1
ATOM 658 C C . ASP A 1 82 ? -17.120 7.686 -9.787 1.00 44.38 82 ASP A C 1
ATOM 660 O O . ASP A 1 82 ? -17.409 7.975 -10.951 1.00 44.38 82 ASP A O 1
ATOM 664 N N . LEU A 1 83 ? -16.196 6.755 -9.512 1.00 43.09 83 LEU A N 1
ATOM 665 C CA . LEU A 1 83 ? -15.411 6.084 -10.558 1.00 43.09 83 LEU A CA 1
ATOM 666 C C . LEU A 1 83 ? -16.127 4.859 -11.158 1.00 43.09 83 LEU A C 1
ATOM 668 O O . LEU A 1 83 ? -15.864 4.499 -12.303 1.00 43.09 83 LEU A O 1
ATOM 672 N N . LEU A 1 84 ? -17.056 4.242 -10.418 1.00 45.22 84 LEU A N 1
ATOM 673 C CA . LEU A 1 84 ? -17.802 3.053 -10.860 1.00 45.22 84 LEU A CA 1
ATOM 674 C C . LEU A 1 84 ? -19.209 3.359 -11.402 1.00 45.22 84 LEU A C 1
ATOM 676 O O . LEU A 1 84 ? -19.846 2.466 -11.951 1.00 45.22 84 LEU A O 1
ATOM 680 N N . THR A 1 85 ? -19.679 4.608 -11.307 1.00 40.88 85 THR A N 1
ATOM 681 C CA . THR A 1 85 ? -21.005 5.025 -11.817 1.00 40.88 85 THR A CA 1
ATOM 682 C C . THR A 1 85 ? -20.938 5.691 -13.206 1.00 40.88 85 THR A C 1
ATOM 684 O O . THR A 1 85 ? -21.965 6.075 -13.758 1.00 40.88 85 THR A O 1
ATOM 687 N N . SER A 1 86 ? -19.747 5.824 -13.806 1.00 41.75 86 SER A N 1
ATOM 688 C CA . SER A 1 86 ? -19.561 6.477 -15.120 1.00 41.75 86 SER A CA 1
ATOM 689 C C . SER A 1 86 ? -19.398 5.522 -16.317 1.00 41.75 86 SER A C 1
ATOM 691 O O . SER A 1 86 ? -18.849 5.935 -17.340 1.00 41.75 86 SER A O 1
ATOM 693 N N . VAL A 1 87 ? -19.880 4.275 -16.240 1.00 39.88 87 VAL A N 1
ATOM 694 C CA . VAL A 1 87 ? -19.978 3.371 -17.409 1.00 39.88 87 VAL A CA 1
ATOM 695 C C . VAL A 1 87 ? -21.374 2.780 -17.526 1.00 39.88 87 VAL A C 1
ATOM 697 O O . VAL A 1 87 ? -21.867 2.243 -16.512 1.00 39.88 87 VAL A O 1
#

Secondary structure (DSSP, 8-state):
---TT-EEEEEEEETTTTEEEEEEES-HHHHHHHHHHHHHHTTT-SSEEEEEEEES-HHHHHHHSGGGT----S-GGGTTHHHHS--

Sequence (87 aa):
MNVDEIRHFLVIYDVRAGNAKVREFEDYDAAVAAYEKIEKEHLGRDDLDIVLLGADSLDTIKRTHSSYFTTTERGFEQLLGDLLTSV

pLDDT: mean 81.1, std 19.55, range [39.88, 98.06]